Protein AF-A0A090Q784-F1 (afdb_monomer_lite)

Structure (mmCIF, N/CA/C/O backbone):
data_AF-A0A090Q784-F1
#
_entry.id   AF-A0A090Q784-F1
#
loop_
_atom_site.group_PDB
_atom_site.id
_atom_site.type_symbol
_atom_site.label_atom_id
_atom_site.label_alt_id
_atom_site.label_comp_id
_atom_site.label_asym_id
_atom_site.label_entity_id
_atom_site.label_seq_id
_atom_site.pdbx_PDB_ins_code
_atom_site.Cartn_x
_atom_site.Cartn_y
_atom_site.Cartn_z
_atom_site.occupancy
_atom_site.B_iso_or_equiv
_atom_site.auth_seq_id
_atom_site.auth_comp_id
_atom_site.auth_asym_id
_atom_site.auth_atom_id
_atom_site.pdbx_PDB_model_num
ATOM 1 N N . MET A 1 1 ? -15.424 5.750 9.880 1.00 76.06 1 MET A N 1
ATOM 2 C CA . MET A 1 1 ? -15.366 5.871 8.407 1.00 76.06 1 MET A CA 1
ATOM 3 C C . MET A 1 1 ? -14.147 5.104 7.937 1.00 76.06 1 MET A C 1
ATOM 5 O O . MET A 1 1 ? -13.106 5.265 8.563 1.00 76.06 1 MET A O 1
ATOM 9 N N . LYS A 1 2 ? -14.284 4.230 6.937 1.00 86.81 2 LYS A N 1
ATOM 10 C CA . LYS A 1 2 ? -13.141 3.520 6.352 1.00 86.81 2 LYS A CA 1
ATOM 11 C C . LYS A 1 2 ? -12.692 4.235 5.079 1.00 86.81 2 LYS A C 1
ATOM 13 O O . LYS A 1 2 ? -13.527 4.786 4.364 1.00 86.81 2 LYS A O 1
ATOM 18 N N . TYR A 1 3 ? -11.391 4.244 4.821 1.00 88.81 3 TYR A N 1
ATOM 19 C CA . TYR A 1 3 ? -10.783 4.961 3.704 1.00 8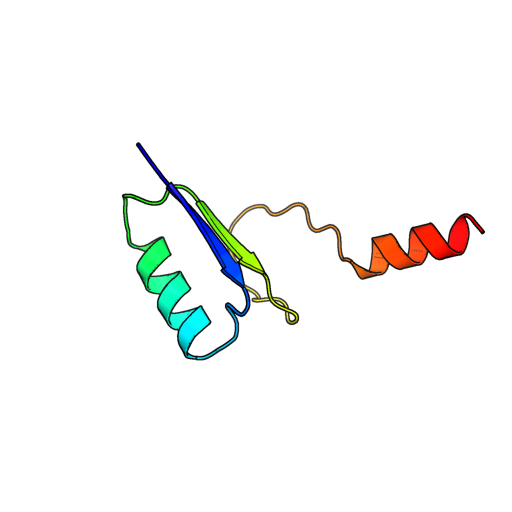8.81 3 TYR A CA 1
ATOM 20 C C . TYR A 1 3 ? -10.406 4.017 2.561 1.00 88.81 3 TYR A C 1
ATOM 22 O O . TYR A 1 3 ? -10.141 2.830 2.763 1.00 88.81 3 TYR A O 1
ATOM 30 N N . THR A 1 4 ? -10.374 4.563 1.346 1.00 89.94 4 THR A N 1
ATOM 31 C CA . THR A 1 4 ? -9.812 3.892 0.170 1.00 89.94 4 THR A CA 1
ATOM 32 C C . THR A 1 4 ? -8.528 4.605 -0.228 1.00 89.94 4 THR A C 1
ATOM 34 O O . THR A 1 4 ? -8.545 5.814 -0.453 1.00 89.94 4 THR A O 1
ATOM 37 N N . ALA A 1 5 ? -7.424 3.867 -0.319 1.00 88.38 5 ALA A N 1
ATOM 38 C CA . ALA A 1 5 ? -6.140 4.392 -0.773 1.00 88.38 5 ALA A CA 1
ATOM 39 C C . ALA A 1 5 ? -5.885 3.997 -2.233 1.00 88.38 5 ALA A C 1
ATOM 41 O O . ALA A 1 5 ? -6.093 2.843 -2.611 1.00 88.38 5 ALA A O 1
ATOM 42 N N . VAL A 1 6 ? -5.399 4.941 -3.042 1.00 89.56 6 VAL A N 1
ATOM 43 C CA . VAL A 1 6 ? -4.922 4.686 -4.410 1.00 89.56 6 VAL A CA 1
ATOM 44 C C . VAL A 1 6 ? -3.427 4.975 -4.454 1.00 89.56 6 VAL A C 1
ATOM 46 O O . VAL A 1 6 ? -3.002 6.091 -4.165 1.00 89.56 6 VAL A O 1
ATOM 49 N N . ILE A 1 7 ? -2.626 3.968 -4.801 1.00 87.31 7 ILE A N 1
ATOM 50 C CA . ILE A 1 7 ? -1.163 4.050 -4.786 1.00 87.31 7 ILE A CA 1
ATOM 51 C C . ILE A 1 7 ? -0.639 3.875 -6.205 1.00 87.31 7 ILE A C 1
ATOM 53 O O . ILE A 1 7 ? -0.785 2.811 -6.810 1.00 87.31 7 ILE A O 1
ATOM 57 N N . ILE A 1 8 ? 0.018 4.912 -6.719 1.00 86.50 8 ILE A N 1
ATOM 58 C CA . ILE A 1 8 ? 0.686 4.896 -8.021 1.00 86.50 8 ILE A CA 1
ATOM 59 C C . ILE A 1 8 ? 2.164 4.563 -7.803 1.00 86.50 8 ILE A C 1
ATOM 61 O O . ILE A 1 8 ? 2.825 5.172 -6.965 1.00 86.50 8 ILE A O 1
ATOM 65 N N . GLY A 1 9 ? 2.694 3.591 -8.548 1.00 84.94 9 GLY A N 1
ATOM 66 C CA . GLY A 1 9 ? 4.089 3.160 -8.399 1.00 84.94 9 GLY A CA 1
ATOM 67 C C . GLY A 1 9 ? 4.307 2.161 -7.258 1.00 84.94 9 GLY A C 1
ATOM 68 O O . GLY A 1 9 ? 5.395 2.102 -6.686 1.00 84.94 9 GLY A O 1
ATOM 69 N N . ALA A 1 10 ? 3.295 1.343 -6.954 1.00 84.69 10 ALA A N 1
ATOM 70 C CA . ALA A 1 10 ? 3.341 0.309 -5.915 1.00 84.69 10 ALA A CA 1
ATOM 71 C C . ALA A 1 10 ? 4.491 -0.713 -6.076 1.00 84.69 10 ALA A C 1
ATOM 73 O O . ALA A 1 10 ? 4.863 -1.375 -5.116 1.00 84.69 10 ALA A O 1
ATOM 74 N N . THR A 1 11 ? 5.086 -0.825 -7.267 1.00 83.44 11 THR A N 1
ATOM 75 C CA . THR A 1 11 ? 6.234 -1.704 -7.550 1.00 83.44 11 THR A CA 1
ATOM 76 C C . THR A 1 11 ? 7.588 -1.120 -7.137 1.00 83.44 11 THR A C 1
ATOM 78 O O . THR A 1 11 ? 8.592 -1.821 -7.199 1.00 83.44 11 THR A O 1
ATOM 81 N N . GLY A 1 12 ? 7.663 0.164 -6.770 1.00 84.56 12 GLY A N 1
ATOM 82 C CA . GLY A 1 12 ? 8.901 0.776 -6.280 1.00 84.56 12 GLY A CA 1
ATOM 83 C C . GLY A 1 12 ? 9.229 0.367 -4.839 1.00 84.56 12 GLY A C 1
ATOM 84 O O . GLY A 1 12 ? 8.371 -0.140 -4.117 1.00 84.56 12 GLY A O 1
ATOM 85 N N . LEU A 1 13 ? 10.454 0.650 -4.383 1.00 87.38 13 LEU A N 1
ATOM 86 C CA . LEU A 1 13 ? 10.884 0.376 -3.002 1.00 87.38 13 LEU A CA 1
ATOM 87 C C . LEU A 1 13 ? 9.937 1.020 -1.974 1.00 87.38 13 LEU A C 1
ATOM 89 O O . LEU A 1 13 ? 9.443 0.363 -1.062 1.00 87.38 13 LEU A O 1
ATOM 93 N N . T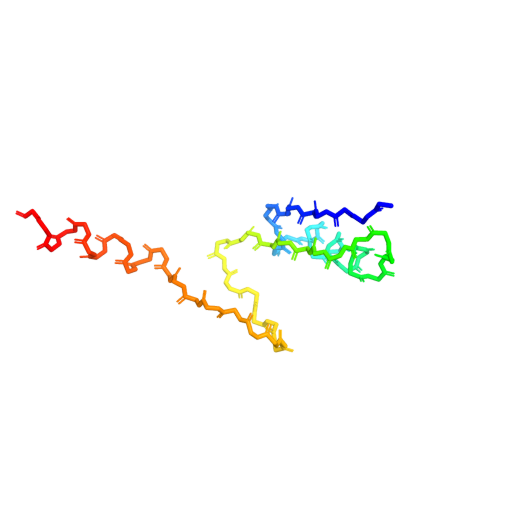HR A 1 14 ? 9.616 2.298 -2.175 1.00 89.31 14 THR A N 1
ATOM 94 C CA . THR A 1 14 ? 8.694 3.036 -1.305 1.00 89.31 14 THR A CA 1
ATOM 95 C C . THR A 1 14 ? 7.249 2.576 -1.482 1.00 89.31 14 THR A C 1
ATOM 97 O O . THR A 1 14 ? 6.538 2.392 -0.499 1.00 89.31 14 THR A O 1
ATOM 100 N N . GLY A 1 15 ? 6.814 2.358 -2.728 1.00 87.44 15 GLY A N 1
ATOM 101 C CA . GLY A 1 15 ? 5.437 1.968 -3.041 1.00 87.44 15 GLY A CA 1
ATOM 102 C C . GLY A 1 15 ? 5.063 0.613 -2.444 1.00 87.44 15 GLY A C 1
ATOM 103 O O . GLY A 1 15 ? 4.007 0.485 -1.834 1.00 87.44 15 GLY A O 1
ATOM 104 N N . SER A 1 16 ? 5.960 -0.368 -2.535 1.00 88.12 16 SER A N 1
ATOM 105 C CA . SER A 1 16 ? 5.744 -1.710 -1.983 1.00 88.12 16 SER A CA 1
ATOM 106 C C . SER A 1 16 ? 5.685 -1.697 -0.456 1.00 88.12 16 SER A C 1
ATOM 108 O O . SER A 1 16 ? 4.830 -2.351 0.141 1.00 88.12 16 SER A O 1
ATOM 110 N N . ARG A 1 17 ? 6.533 -0.892 0.199 1.00 90.94 17 ARG A N 1
ATOM 111 C CA . ARG A 1 17 ? 6.485 -0.729 1.657 1.00 90.94 17 ARG A CA 1
ATOM 112 C C . ARG A 1 17 ? 5.207 -0.026 2.112 1.00 90.94 17 ARG A C 1
ATOM 114 O O . ARG A 1 17 ? 4.614 -0.443 3.103 1.00 90.94 17 ARG A O 1
ATOM 121 N N . LEU A 1 18 ? 4.777 1.001 1.382 1.00 89.19 18 LEU A N 1
ATOM 122 C CA . LEU A 1 18 ? 3.556 1.751 1.672 1.00 89.19 18 LEU A CA 1
ATOM 123 C C . LEU A 1 18 ? 2.299 0.877 1.546 1.00 89.19 18 LEU A C 1
ATOM 125 O O . LEU A 1 18 ? 1.423 0.960 2.401 1.00 89.19 18 LEU A O 1
ATOM 129 N N . VAL A 1 19 ? 2.233 0.005 0.534 1.00 88.88 19 VAL A N 1
ATOM 130 C CA . VAL A 1 19 ? 1.133 -0.963 0.366 1.00 88.88 19 VAL A CA 1
ATOM 131 C C . VAL A 1 19 ? 0.994 -1.856 1.596 1.00 88.88 19 VAL A C 1
ATOM 133 O O . VAL A 1 19 ? -0.110 -1.981 2.115 1.00 88.88 19 VAL A O 1
ATOM 136 N N . ASN A 1 20 ? 2.100 -2.421 2.092 1.00 89.00 20 ASN A N 1
ATOM 137 C CA . ASN A 1 20 ? 2.075 -3.294 3.269 1.00 89.00 20 ASN A CA 1
ATOM 138 C C . ASN A 1 20 ? 1.566 -2.558 4.518 1.00 89.00 20 ASN A C 1
ATOM 140 O O . ASN A 1 20 ? 0.720 -3.074 5.238 1.00 89.00 20 ASN A O 1
ATOM 144 N N . LEU A 1 21 ? 2.015 -1.317 4.734 1.00 90.25 21 LEU A N 1
ATOM 145 C CA . LEU A 1 21 ? 1.569 -0.502 5.870 1.00 90.25 21 LEU A CA 1
ATOM 146 C C . LEU A 1 21 ? 0.076 -0.146 5.806 1.00 90.25 21 LEU A C 1
ATOM 148 O O . LEU A 1 21 ? -0.567 0.002 6.842 1.00 90.25 21 LEU A O 1
ATOM 152 N N . LEU A 1 22 ? -0.466 0.025 4.599 1.00 88.69 22 LEU A N 1
ATOM 153 C CA . LEU A 1 22 ? -1.878 0.344 4.388 1.00 88.69 22 LEU A CA 1
ATOM 154 C C . LEU A 1 22 ? -2.773 -0.894 4.475 1.00 88.69 22 LEU A C 1
ATOM 156 O O . LEU A 1 22 ? -3.912 -0.770 4.913 1.00 88.69 22 LEU A O 1
ATOM 160 N N . PHE A 1 23 ? -2.266 -2.070 4.097 1.00 83.81 23 PHE A N 1
ATOM 161 C CA . PHE A 1 23 ? -2.996 -3.335 4.204 1.00 83.81 23 PHE A CA 1
ATOM 162 C C . PHE A 1 23 ? -3.219 -3.769 5.658 1.00 83.81 23 PHE A C 1
ATOM 164 O O . PHE A 1 23 ? -4.307 -4.230 5.991 1.00 83.81 23 PHE A O 1
ATOM 171 N N . ASP A 1 24 ? -2.228 -3.565 6.530 1.00 86.69 24 ASP A N 1
ATOM 172 C CA . ASP A 1 24 ? -2.322 -3.921 7.954 1.00 86.69 24 ASP A CA 1
ATOM 173 C C . ASP A 1 24 ? -3.148 -2.914 8.779 1.00 86.69 24 ASP A C 1
ATOM 175 O O . ASP A 1 24 ? -3.392 -3.108 9.972 1.00 86.69 24 ASP A O 1
ATOM 179 N N . ASN A 1 25 ? -3.591 -1.813 8.166 1.00 87.31 25 ASN A N 1
ATOM 180 C CA . ASN A 1 25 ? -4.280 -0.741 8.862 1.00 87.31 25 ASN A CA 1
ATOM 181 C C . ASN A 1 25 ? -5.806 -0.868 8.731 1.00 87.31 25 ASN A C 1
ATOM 183 O O . ASN A 1 25 ? -6.387 -0.627 7.675 1.00 87.31 25 ASN A O 1
ATOM 187 N N . ALA A 1 26 ? -6.474 -1.144 9.856 1.00 87.38 26 ALA A N 1
ATOM 188 C CA . ALA A 1 26 ? -7.928 -1.319 9.941 1.00 87.38 26 ALA A CA 1
ATOM 189 C C . ALA A 1 26 ? -8.762 -0.086 9.524 1.00 87.38 26 ALA A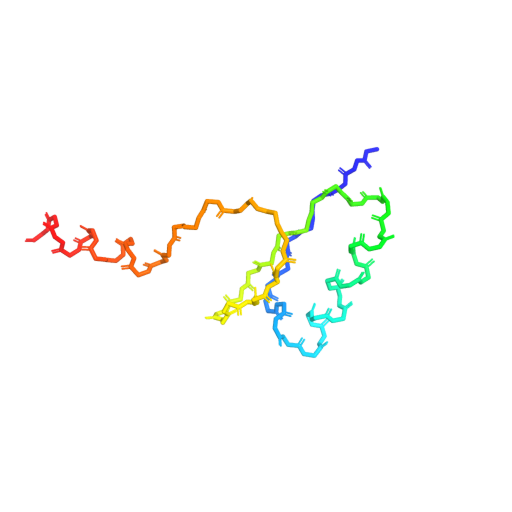 C 1
ATOM 191 O O . ALA A 1 26 ? -9.978 -0.194 9.340 1.00 87.38 26 ALA A O 1
ATOM 192 N N . GLN A 1 27 ? -8.140 1.089 9.383 1.00 89.75 27 GLN A N 1
ATOM 193 C CA . GLN A 1 27 ? -8.802 2.292 8.877 1.00 89.75 27 GLN A CA 1
ATOM 194 C C . GLN A 1 27 ? -9.030 2.251 7.361 1.00 89.75 27 GLN A C 1
ATOM 196 O O . GLN A 1 27 ? -9.852 3.023 6.862 1.00 89.75 27 GLN A O 1
ATOM 201 N N . TYR A 1 28 ? -8.344 1.370 6.632 1.00 88.94 28 TYR A N 1
ATOM 202 C CA . TYR A 1 28 ? -8.464 1.241 5.185 1.00 88.94 28 TYR A CA 1
ATOM 203 C C . TYR A 1 28 ? -9.278 -0.000 4.827 1.00 88.94 28 TYR A C 1
ATOM 205 O O . TYR A 1 28 ? -8.993 -1.111 5.256 1.00 88.94 28 TYR A O 1
ATOM 213 N N . GLU A 1 29 ? -10.327 0.193 4.033 1.00 89.00 29 GLU A N 1
ATOM 214 C CA . GLU A 1 29 ? -11.153 -0.909 3.522 1.00 89.00 29 GLU A CA 1
ATOM 215 C C . GLU A 1 29 ? -10.605 -1.463 2.210 1.00 89.00 29 GLU A C 1
ATOM 217 O O . GLU A 1 29 ? -10.780 -2.639 1.896 1.00 89.00 29 GLU A O 1
ATOM 222 N N . ARG A 1 30 ? -9.966 -0.597 1.420 1.00 83.19 30 ARG A N 1
ATOM 223 C CA . ARG A 1 30 ? -9.516 -0.922 0.073 1.00 83.19 30 ARG A CA 1
ATOM 224 C C . ARG A 1 30 ? -8.228 -0.181 -0.257 1.00 83.19 30 ARG A C 1
ATOM 226 O O . ARG A 1 30 ? -8.141 1.035 -0.090 1.00 83.19 30 ARG A O 1
ATOM 233 N N . VAL A 1 31 ? -7.259 -0.916 -0.792 1.00 84.75 31 VAL A N 1
ATOM 234 C CA . VAL A 1 31 ? -6.001 -0.377 -1.314 1.00 84.75 31 VAL A CA 1
ATOM 235 C C . VAL A 1 31 ? -5.903 -0.768 -2.785 1.00 84.75 31 VAL A C 1
ATOM 237 O O . VAL A 1 31 ? -5.817 -1.947 -3.117 1.00 84.75 31 VAL A O 1
ATOM 240 N N . ILE A 1 32 ? -5.966 0.220 -3.675 1.00 85.44 32 ILE A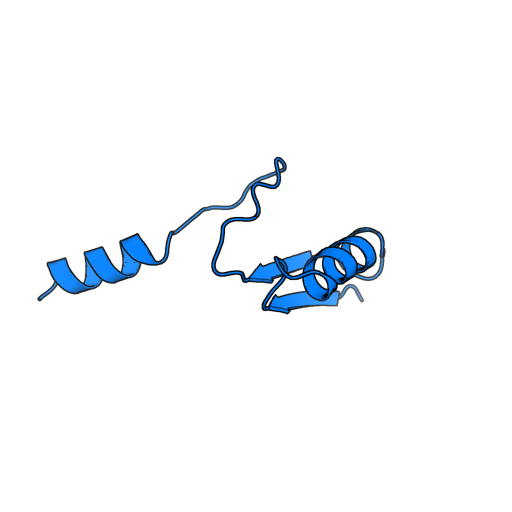 N 1
ATOM 241 C CA . ILE A 1 32 ? -5.879 0.030 -5.125 1.00 85.44 32 ILE A CA 1
ATOM 242 C C . ILE A 1 32 ? -4.464 0.399 -5.559 1.00 85.44 32 ILE A C 1
ATOM 244 O O . ILE A 1 32 ? -4.025 1.534 -5.366 1.00 85.44 32 ILE A O 1
ATOM 248 N N . THR A 1 33 ? -3.745 -0.548 -6.154 1.00 86.25 33 THR A N 1
ATOM 249 C CA . THR A 1 33 ? -2.384 -0.333 -6.647 1.00 86.25 33 THR A CA 1
ATOM 250 C C . THR A 1 33 ? -2.382 -0.190 -8.164 1.00 86.25 33 THR A C 1
ATOM 252 O O . THR A 1 33 ? -2.949 -0.999 -8.893 1.00 86.25 33 THR A O 1
ATOM 255 N N . LEU A 1 34 ? -1.732 0.863 -8.654 1.00 78.69 34 LEU A N 1
ATOM 256 C CA . LEU A 1 34 ? -1.529 1.112 -10.076 1.00 78.69 34 LEU A CA 1
ATOM 257 C C . LEU A 1 34 ? -0.031 1.069 -10.363 1.00 78.69 34 LEU A C 1
ATOM 259 O O . LEU A 1 34 ? 0.757 1.863 -9.839 1.00 78.69 34 LEU A O 1
ATOM 263 N N . SER A 1 35 ? 0.383 0.122 -11.196 1.00 75.31 35 SER A N 1
ATOM 264 C CA . SER A 1 35 ? 1.776 -0.007 -11.612 1.00 75.31 35 SER A CA 1
A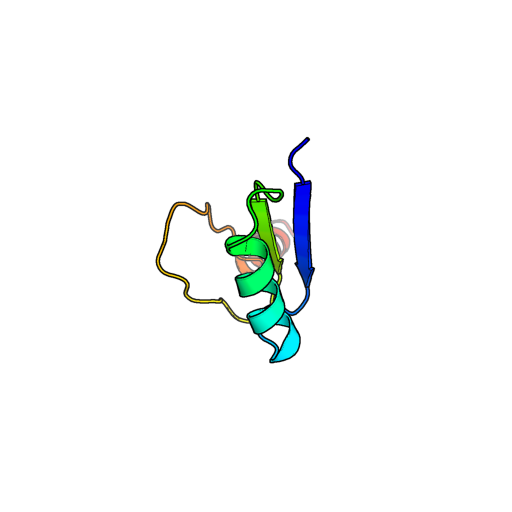TOM 265 C C . SER A 1 35 ? 1.871 -0.556 -13.030 1.00 75.31 35 SER A C 1
ATOM 267 O O . SER A 1 35 ? 0.965 -1.232 -13.506 1.00 75.31 35 SER A O 1
ATOM 269 N N . ARG A 1 36 ? 2.968 -0.221 -13.721 1.00 69.44 36 ARG A N 1
ATOM 270 C CA . ARG A 1 36 ? 3.207 -0.641 -15.114 1.00 69.44 36 ARG A CA 1
ATOM 271 C C . ARG A 1 36 ? 3.515 -2.137 -15.247 1.00 69.44 36 ARG A C 1
ATOM 273 O O . ARG A 1 36 ? 3.383 -2.677 -16.336 1.00 69.44 36 ARG A O 1
ATOM 280 N N . SER A 1 37 ? 3.951 -2.777 -14.163 1.00 61.28 37 SER A N 1
ATOM 281 C CA . SER A 1 37 ? 4.247 -4.209 -14.093 1.00 61.28 37 SER A CA 1
ATOM 282 C C . SER A 1 37 ? 3.250 -4.869 -13.149 1.00 61.28 37 SER A C 1
ATOM 284 O O . SER A 1 37 ? 2.953 -4.308 -12.099 1.00 61.28 37 SER A O 1
ATOM 286 N N . VAL A 1 38 ? 2.723 -6.036 -13.514 1.00 57.62 38 VAL A N 1
ATOM 287 C CA . VAL A 1 38 ? 1.752 -6.768 -12.694 1.00 57.62 38 VAL A CA 1
ATOM 288 C C . VAL A 1 38 ? 2.424 -7.190 -11.385 1.00 57.62 38 VAL A C 1
ATOM 290 O O . VAL A 1 38 ? 3.359 -7.990 -11.388 1.00 57.62 38 VAL A O 1
ATOM 293 N N . LEU A 1 39 ? 1.945 -6.668 -10.254 1.00 56.31 39 LEU A N 1
ATOM 294 C CA . LEU A 1 39 ? 2.216 -7.267 -8.949 1.00 56.31 39 LEU A CA 1
ATOM 295 C C . LEU A 1 39 ? 1.456 -8.592 -8.919 1.00 56.31 39 LEU A C 1
ATOM 297 O O . LEU A 1 39 ? 0.235 -8.611 -8.790 1.00 56.31 39 LEU A O 1
ATOM 301 N N . ASN A 1 40 ? 2.172 -9.698 -9.117 1.00 46.22 40 ASN A N 1
ATOM 302 C CA . ASN A 1 40 ? 1.611 -11.042 -9.051 1.00 46.22 40 ASN A CA 1
ATOM 303 C C . ASN A 1 40 ? 1.324 -11.392 -7.580 1.00 46.22 40 ASN A C 1
ATOM 305 O O . ASN A 1 40 ? 2.058 -12.147 -6.950 1.00 46.22 40 ASN A O 1
ATOM 309 N N . SER A 1 41 ? 0.306 -10.764 -6.997 1.00 46.53 41 SER A N 1
ATOM 310 C CA . SER A 1 41 ? -0.189 -11.082 -5.665 1.00 46.53 41 SER A CA 1
ATOM 311 C C . SER A 1 41 ? -1.348 -12.059 -5.808 1.00 46.53 41 SER A C 1
ATOM 313 O O . SER A 1 41 ? -2.481 -11.685 -6.108 1.00 46.53 41 SER A O 1
ATOM 315 N N . THR A 1 42 ? -1.037 -13.333 -5.598 1.00 50.50 42 THR A N 1
ATOM 316 C CA . THR A 1 42 ? -1.966 -14.405 -5.237 1.00 50.50 42 THR A CA 1
ATOM 317 C C . THR A 1 42 ? -2.835 -13.976 -4.055 1.00 50.50 42 THR A C 1
ATOM 319 O O . THR A 1 42 ? -2.487 -14.269 -2.919 1.00 50.50 42 THR A O 1
ATOM 322 N N . THR A 1 43 ? -3.946 -13.273 -4.283 1.00 47.69 43 THR A N 1
ATOM 323 C CA . THR A 1 43 ? -5.212 -13.460 -3.549 1.00 47.69 43 THR A CA 1
ATOM 324 C C . THR A 1 43 ? -6.339 -12.594 -4.115 1.00 47.69 43 THR A C 1
ATOM 326 O O . THR A 1 43 ? -6.235 -11.379 -4.207 1.00 47.69 43 THR A O 1
ATOM 329 N N . ALA A 1 44 ? -7.440 -13.287 -4.414 1.00 41.00 44 ALA A N 1
ATOM 330 C CA . ALA A 1 44 ? -8.822 -12.822 -4.467 1.00 41.00 44 ALA A CA 1
ATOM 331 C C . ALA A 1 44 ? -9.201 -11.737 -5.498 1.00 41.00 44 ALA A C 1
ATOM 333 O O . ALA A 1 44 ? -9.197 -10.544 -5.229 1.00 41.00 44 ALA A O 1
ATOM 334 N N . ASN A 1 45 ? -9.738 -12.226 -6.621 1.00 44.31 45 ASN A N 1
ATOM 335 C CA . ASN A 1 45 ? -10.875 -11.618 -7.318 1.00 44.31 45 ASN A CA 1
ATOM 336 C C . ASN A 1 45 ? -10.648 -10.193 -7.860 1.00 44.31 45 ASN A C 1
ATOM 338 O O . ASN A 1 45 ? -11.183 -9.211 -7.348 1.00 44.31 45 ASN A O 1
ATOM 342 N N . MET A 1 46 ? -9.899 -10.090 -8.959 1.00 38.09 46 MET A N 1
ATOM 343 C CA . MET A 1 46 ? -9.909 -8.899 -9.805 1.00 38.09 46 MET A CA 1
ATOM 344 C C . MET A 1 46 ? -10.294 -9.282 -11.232 1.00 38.09 46 MET A C 1
ATOM 346 O O . MET A 1 46 ? -9.568 -10.005 -11.913 1.00 38.09 46 MET A O 1
ATOM 350 N N . ASN A 1 47 ? -11.435 -8.758 -11.689 1.00 47.97 47 ASN A N 1
ATOM 351 C CA . ASN A 1 47 ? -11.795 -8.726 -13.103 1.00 47.97 47 ASN A CA 1
ATOM 352 C C . ASN A 1 47 ? -10.734 -7.904 -13.841 1.00 47.97 47 ASN A C 1
ATOM 354 O O . ASN A 1 47 ? -10.674 -6.679 -13.733 1.00 47.97 47 ASN A O 1
ATOM 358 N N . HIS A 1 48 ? -9.852 -8.610 -14.538 1.00 50.84 48 HIS A N 1
ATOM 359 C CA . HIS A 1 48 ? -8.677 -8.053 -15.183 1.00 50.84 48 HIS A CA 1
ATOM 360 C C . HIS A 1 48 ? -9.005 -7.663 -16.627 1.00 50.84 48 HIS A C 1
ATOM 362 O O . HIS A 1 48 ? -9.059 -8.512 -17.517 1.00 50.84 48 HIS A O 1
ATOM 368 N N . ILE A 1 49 ? -9.197 -6.366 -16.871 1.00 55.44 49 ILE A N 1
ATOM 369 C CA . ILE A 1 49 ? -9.216 -5.800 -18.224 1.00 55.44 49 ILE A CA 1
ATOM 370 C C . ILE A 1 49 ? -7.851 -5.156 -18.451 1.00 55.44 49 ILE A C 1
ATOM 372 O O . ILE A 1 49 ? -7.557 -4.086 -17.923 1.00 55.44 49 ILE A O 1
ATOM 376 N N . SER A 1 50 ? -6.994 -5.839 -19.213 1.00 59.00 50 SER A N 1
ATOM 377 C CA . SER A 1 50 ? -5.686 -5.294 -19.578 1.00 59.00 50 SER A CA 1
ATOM 378 C C . SER A 1 50 ? -5.842 -4.110 -20.532 1.00 59.00 50 SER A C 1
ATOM 380 O O . SER A 1 50 ? -6.610 -4.168 -21.494 1.00 59.00 50 SER A O 1
ATOM 382 N N . TRP A 1 51 ? -5.060 -3.055 -20.298 1.00 53.25 51 TRP A N 1
ATOM 383 C CA . TRP A 1 51 ? -4.979 -1.847 -21.129 1.00 53.25 51 TRP A CA 1
ATOM 384 C C . TRP A 1 51 ? -4.657 -2.157 -22.604 1.00 53.25 51 TRP A C 1
ATOM 386 O O . TRP A 1 51 ? -5.051 -1.426 -23.511 1.00 53.25 51 TRP A O 1
ATOM 396 N N . THR A 1 52 ? -4.001 -3.290 -22.869 1.00 63.25 52 THR A N 1
ATOM 397 C CA . THR A 1 52 ? -3.738 -3.783 -24.228 1.00 63.25 52 THR A CA 1
ATOM 398 C C . THR A 1 52 ? -5.010 -4.188 -24.977 1.00 63.25 52 THR A C 1
ATOM 400 O O . THR A 1 52 ? -5.078 -3.992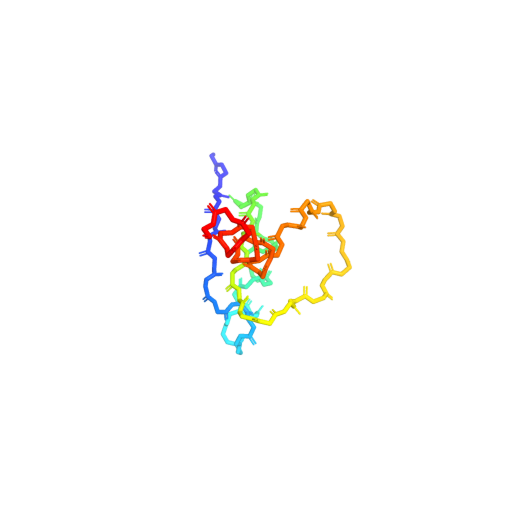 -26.189 1.00 63.25 52 THR A O 1
ATOM 403 N N . TYR A 1 53 ? -6.040 -4.692 -24.287 1.00 65.75 53 TYR A N 1
ATOM 404 C CA . TYR A 1 53 ? -7.327 -5.024 -24.909 1.00 65.75 53 TYR A CA 1
ATOM 405 C C . TYR A 1 53 ? -8.117 -3.773 -25.289 1.00 65.75 53 TYR A C 1
ATOM 407 O O . TYR A 1 53 ? -8.763 -3.765 -26.333 1.00 65.75 53 TYR A O 1
ATOM 415 N N . LEU A 1 54 ? -8.014 -2.701 -24.496 1.00 63.59 54 LEU A N 1
ATOM 416 C CA . LEU A 1 54 ? -8.655 -1.421 -24.810 1.00 63.59 54 LEU A CA 1
ATOM 417 C C . LEU A 1 54 ? -8.074 -0.798 -26.084 1.00 63.59 54 LEU A C 1
ATOM 419 O O . LEU A 1 54 ? -8.828 -0.372 -26.953 1.00 63.59 54 LEU A O 1
ATOM 423 N N . ILE A 1 55 ? -6.746 -0.821 -26.242 1.00 69.19 55 ILE A N 1
ATOM 424 C CA . ILE A 1 55 ? -6.078 -0.330 -27.459 1.00 69.19 55 ILE A CA 1
ATOM 425 C C . ILE A 1 55 ? -6.446 -1.198 -28.669 1.00 69.19 55 ILE A C 1
ATOM 427 O O . ILE A 1 55 ? -6.722 -0.680 -29.748 1.00 69.19 55 ILE A O 1
ATOM 431 N N . ARG A 1 56 ? -6.492 -2.523 -28.493 1.00 62.12 56 ARG A N 1
ATOM 432 C CA . ARG A 1 56 ? -6.814 -3.457 -29.577 1.00 62.12 56 ARG A CA 1
ATOM 433 C C . ARG A 1 56 ? -8.265 -3.325 -30.053 1.00 62.12 56 ARG A C 1
ATOM 435 O O . ARG A 1 56 ? -8.503 -3.462 -31.246 1.00 62.12 56 ARG A O 1
ATOM 442 N N . LEU A 1 57 ? -9.204 -3.020 -29.155 1.00 62.41 57 LEU A N 1
ATOM 443 C CA . LEU A 1 57 ? -10.594 -2.717 -29.509 1.00 62.41 57 LEU A CA 1
ATOM 444 C C . LEU A 1 57 ? -10.707 -1.389 -30.273 1.00 62.41 57 LEU A C 1
ATOM 446 O O . LEU A 1 57 ? -11.449 -1.310 -31.245 1.00 62.41 57 LEU A O 1
ATOM 450 N N . PHE A 1 58 ? -9.931 -0.376 -29.879 1.00 69.31 58 PHE A N 1
ATOM 451 C CA . PHE A 1 58 ? -9.914 0.926 -30.554 1.00 69.31 58 PHE A CA 1
ATOM 452 C C . PHE A 1 58 ? -9.378 0.844 -31.992 1.00 69.31 58 PHE A C 1
ATOM 454 O O . PHE A 1 58 ? -9.900 1.514 -32.874 1.00 69.31 58 PHE A O 1
ATOM 461 N N . ILE A 1 59 ? -8.376 -0.010 -32.235 1.00 69.75 59 ILE A N 1
ATOM 462 C CA . ILE A 1 59 ? -7.804 -0.251 -33.573 1.00 69.75 59 ILE A CA 1
ATOM 463 C C . ILE A 1 59 ? -8.755 -1.058 -34.473 1.00 69.75 59 ILE A C 1
ATOM 465 O O . ILE A 1 59 ? -8.666 -0.959 -35.683 1.00 69.75 59 ILE A O 1
ATOM 469 N N . LEU A 1 60 ? -9.653 -1.870 -33.906 1.00 65.94 60 LEU A N 1
ATOM 470 C CA . LEU A 1 60 ? -10.576 -2.720 -34.676 1.00 65.94 60 LEU A CA 1
ATOM 471 C C . LEU A 1 60 ? -11.859 -1.997 -35.115 1.00 65.94 60 LEU A C 1
ATOM 473 O O . LEU A 1 60 ? -12.616 -2.533 -35.918 1.00 65.94 60 LEU A O 1
ATOM 477 N N . ILE A 1 61 ? -12.125 -0.819 -34.548 1.00 70.00 61 ILE A N 1
ATOM 478 C CA . ILE A 1 61 ? -13.322 -0.003 -34.804 1.00 70.00 61 ILE A CA 1
ATOM 479 C C . ILE A 1 61 ? -13.052 1.098 -35.852 1.00 70.00 61 ILE A C 1
ATOM 481 O O . ILE A 1 61 ? -13.989 1.765 -36.289 1.00 70.00 61 ILE A O 1
ATOM 485 N N . PHE A 1 62 ? -11.800 1.259 -36.291 1.00 50.78 62 PHE A N 1
ATOM 486 C CA . PHE A 1 62 ? -11.360 2.206 -37.321 1.00 50.78 62 PHE A CA 1
ATOM 487 C C . PHE A 1 62 ? -10.676 1.465 -38.473 1.00 50.78 62 PHE A C 1
ATOM 489 O O . PHE A 1 62 ? -10.855 1.901 -39.631 1.00 50.78 62 PHE A O 1
#

Organism: Nonlabens ulvanivorans (NCBI:txid906888)

Secondary structure (DSSP, 8-state):
--EEEEEETTTSHHHHHHHHHHHT-TTEEEEEEE-SS------S------HHHHHHHHHH--

Foldseek 3Di:
DADEAEAEPCVDPVNVVVVVVQVPDPSHPYYHYHYPDDPPDPDDDDPDDDPVVVVVVVVVVD

Radius of gyration: 14.79 Å; chains: 1; bounding box: 26×20×47 Å

InterPro domains:
  IPR036291 NAD(P)-binding domain superfamily [SSF51735] (2-49)

Sequence (62 aa):
MKYTAVIIGATGLTGSRLVNLLFDNAQYERVITLSRSVLNSTTANMNHISWTYLIRLFILIF

pLDDT: mean 73.62, std 16.14, range [38.09, 90.94]